Protein AF-A0A2A6LM99-F1 (afdb_monomer_lite)

Secondary structure (DSSP, 8-state):
-----------------------EEEEEEEEEEETTEEEEEEEEEEEEEEEE-TT--GGG---TT--EEEEEEESSSSGGGB-SEEEEEEEEE-TTSTT-BS--------

Radius of gyration: 23.97 Å; chains: 1; bounding box: 41×66×82 Å

Foldseek 3Di:
DDDDDDDDDDDDDPPDDDPPCFDFDDKDFDWDADPVGIFGFKIKTFTPDKDQFPPDDLVVDDDPQWRFPDKAAAQDRDPVRGDRIHRIIITGTDCPRPRGHPDDPPPPDD

pLDDT: mean 83.56, std 18.93, range [42.84, 98.25]

Structure (mmCIF, N/CA/C/O backbone):
data_AF-A0A2A6LM99-F1
#
_entry.id   AF-A0A2A6LM99-F1
#
loop_
_atom_site.group_PDB
_atom_site.id
_atom_site.type_symbol
_atom_site.label_atom_id
_atom_site.label_alt_id
_atom_site.label_comp_id
_atom_site.label_asym_id
_atom_site.label_entity_id
_atom_site.label_seq_id
_atom_site.pdbx_PDB_ins_code
_atom_site.Cartn_x
_atom_site.Cartn_y
_atom_site.Cartn_z
_atom_site.occupancy
_atom_site.B_iso_or_equiv
_atom_site.auth_seq_id
_atom_site.auth_comp_id
_atom_site.auth_asym_id
_atom_site.auth_atom_id
_atom_site.pdbx_PDB_model_num
ATOM 1 N N . MET A 1 1 ? 26.139 -56.054 -47.241 1.00 42.84 1 MET A N 1
ATOM 2 C CA . MET A 1 1 ? 26.226 -54.618 -46.899 1.00 42.84 1 MET A CA 1
ATOM 3 C C . MET A 1 1 ? 24.858 -54.184 -46.404 1.00 42.84 1 MET A C 1
ATOM 5 O O . MET A 1 1 ? 23.923 -54.223 -47.188 1.00 42.84 1 MET A O 1
ATOM 9 N N . ALA A 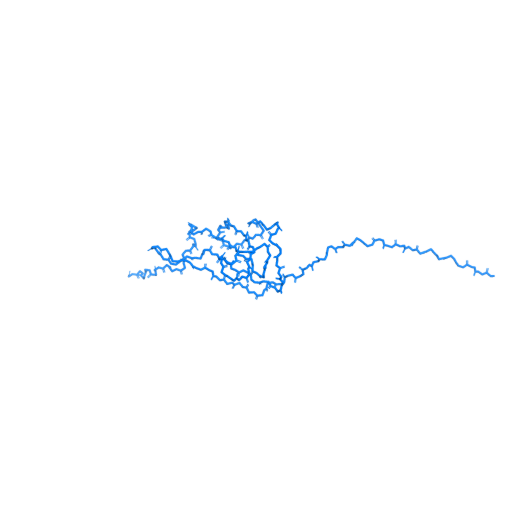1 2 ? 24.717 -53.888 -45.113 1.00 43.88 2 ALA A N 1
ATOM 10 C CA . ALA A 1 2 ? 23.473 -53.383 -44.531 1.00 43.88 2 ALA A CA 1
ATOM 11 C C . ALA A 1 2 ? 23.633 -51.873 -44.315 1.00 43.88 2 ALA A C 1
ATOM 13 O O 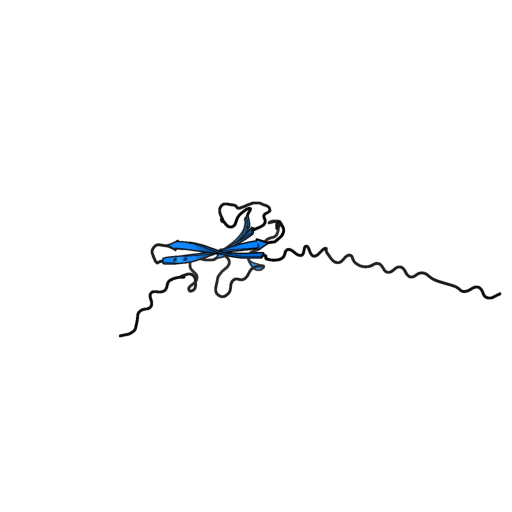. ALA A 1 2 ? 24.538 -51.460 -43.595 1.00 43.88 2 ALA A O 1
ATOM 14 N N . ALA A 1 3 ? 22.808 -51.060 -44.975 1.00 49.59 3 ALA A N 1
ATOM 15 C CA . ALA A 1 3 ? 22.759 -49.615 -44.774 1.00 49.59 3 ALA A CA 1
ATOM 16 C C . ALA A 1 3 ? 21.521 -49.297 -43.924 1.00 49.59 3 ALA A C 1
ATOM 18 O O . ALA A 1 3 ? 20.395 -49.557 -44.344 1.00 49.59 3 ALA A O 1
ATOM 19 N N . GLY A 1 4 ? 21.746 -48.822 -42.698 1.00 44.56 4 GLY A N 1
ATOM 20 C CA . GLY A 1 4 ? 20.695 -48.449 -41.755 1.00 44.56 4 GLY A CA 1
ATOM 21 C C . GLY A 1 4 ? 20.126 -47.066 -42.064 1.00 44.56 4 GLY A C 1
ATOM 22 O O . GLY A 1 4 ? 20.873 -46.124 -42.322 1.00 44.56 4 GLY A O 1
ATOM 23 N N . ALA A 1 5 ? 18.801 -46.957 -42.029 1.00 53.38 5 ALA A N 1
ATOM 24 C CA . ALA A 1 5 ? 18.069 -45.700 -42.081 1.00 53.38 5 ALA A CA 1
ATOM 25 C C . ALA A 1 5 ? 18.043 -45.046 -40.689 1.00 53.38 5 ALA A C 1
ATOM 27 O O . ALA A 1 5 ? 17.761 -45.718 -39.698 1.00 53.38 5 ALA A O 1
ATOM 28 N N . GLY A 1 6 ? 18.294 -43.739 -40.616 1.00 44.75 6 GLY A N 1
ATOM 29 C CA . GLY A 1 6 ? 18.094 -42.938 -39.410 1.00 44.75 6 GLY A CA 1
ATOM 30 C C . GLY A 1 6 ? 17.331 -41.668 -39.764 1.00 44.75 6 GLY A C 1
ATOM 31 O O . GLY A 1 6 ? 17.883 -40.786 -40.413 1.00 44.75 6 GLY A O 1
ATOM 32 N N . ALA A 1 7 ? 16.057 -41.591 -39.379 1.00 54.88 7 ALA A N 1
ATOM 33 C CA . ALA A 1 7 ? 15.265 -40.371 -39.482 1.00 54.88 7 ALA A CA 1
ATOM 34 C C . ALA A 1 7 ? 15.448 -39.551 -38.196 1.00 54.88 7 ALA A C 1
ATOM 36 O O . ALA A 1 7 ? 15.252 -40.069 -37.097 1.00 54.88 7 ALA A O 1
ATOM 37 N N . LEU A 1 8 ? 15.842 -38.285 -38.337 1.00 46.38 8 LEU A N 1
ATOM 38 C CA . LEU A 1 8 ? 15.928 -37.329 -37.234 1.00 46.38 8 LEU A CA 1
ATOM 39 C C . LEU A 1 8 ? 14.539 -36.718 -37.011 1.00 46.38 8 LEU A C 1
ATOM 41 O O . LEU A 1 8 ? 13.964 -36.150 -37.936 1.00 46.38 8 LEU A O 1
ATOM 45 N N . VAL A 1 9 ? 14.003 -36.837 -35.796 1.00 49.25 9 VAL A N 1
ATOM 46 C CA . VAL A 1 9 ? 12.768 -36.156 -35.383 1.00 49.25 9 VAL A CA 1
ATOM 47 C C . VAL A 1 9 ? 13.162 -34.848 -34.703 1.00 49.25 9 VAL A C 1
ATOM 49 O O . VAL A 1 9 ? 13.817 -34.864 -33.662 1.00 49.25 9 VAL A O 1
ATOM 52 N N . SER A 1 10 ? 12.781 -33.719 -35.293 1.00 52.56 10 SER A N 1
ATOM 53 C CA . SER A 1 10 ? 12.852 -32.404 -34.659 1.00 52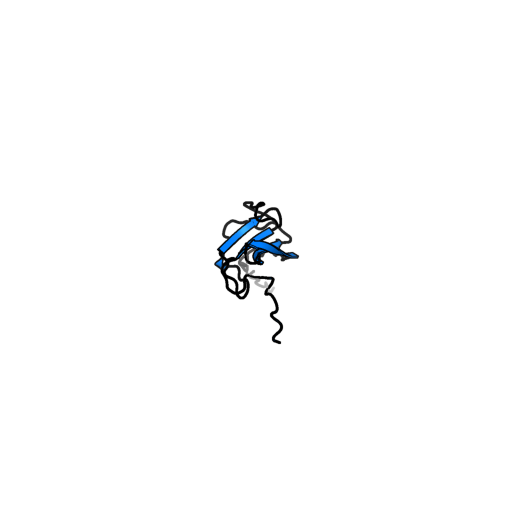.56 10 SER A CA 1
ATOM 54 C C . SER A 1 10 ? 11.635 -32.218 -33.755 1.00 52.56 10 SER A C 1
ATOM 56 O O . SER A 1 10 ? 10.499 -32.301 -34.219 1.00 52.56 10 SER A O 1
ATOM 58 N N . VAL A 1 11 ? 11.869 -31.993 -32.465 1.00 53.12 11 VAL A N 1
ATOM 59 C CA . VAL A 1 11 ? 10.833 -31.576 -31.516 1.00 53.12 11 VAL A CA 1
ATOM 60 C C . VAL A 1 11 ? 10.844 -30.053 -31.422 1.00 53.12 11 VAL A C 1
ATOM 62 O O . VAL A 1 11 ? 11.797 -29.466 -30.916 1.00 53.12 11 VAL A O 1
ATOM 65 N N . ASP A 1 12 ? 9.790 -29.414 -31.923 1.00 53.44 12 ASP A N 1
ATOM 66 C CA . ASP A 1 12 ? 9.505 -28.008 -31.647 1.00 53.44 12 ASP A CA 1
ATOM 67 C C . ASP A 1 12 ? 9.062 -27.888 -30.185 1.00 53.44 12 ASP A C 1
ATOM 69 O O . ASP A 1 12 ? 7.956 -28.282 -29.810 1.00 53.44 12 ASP A O 1
ATOM 73 N N . VAL A 1 13 ? 9.960 -27.399 -29.329 1.00 58.91 13 VAL A N 1
ATOM 74 C CA . VAL A 1 13 ? 9.645 -27.111 -27.928 1.00 58.91 13 VAL A CA 1
ATOM 75 C C . VAL A 1 13 ? 8.925 -25.761 -27.892 1.00 58.91 13 VAL A C 1
ATOM 77 O O . VAL A 1 13 ? 9.508 -24.773 -28.345 1.00 58.91 13 VAL A O 1
ATOM 80 N N . PRO A 1 14 ? 7.686 -25.659 -27.377 1.00 52.19 14 PRO A N 1
ATOM 81 C CA . PRO A 1 14 ? 7.095 -24.355 -27.136 1.00 52.19 14 PRO A CA 1
ATOM 82 C C . PRO A 1 14 ? 7.967 -23.640 -26.102 1.00 52.19 14 PRO A C 1
ATOM 84 O O . PRO A 1 14 ? 8.259 -24.189 -25.038 1.00 52.19 14 PRO A O 1
ATOM 87 N N . ALA A 1 15 ? 8.425 -22.435 -26.439 1.00 60.22 15 ALA A N 1
ATOM 88 C CA . ALA A 1 15 ? 9.110 -21.554 -25.508 1.00 60.22 15 ALA A CA 1
ATOM 89 C C . ALA A 1 15 ? 8.115 -21.179 -24.405 1.00 60.22 15 ALA A C 1
ATOM 91 O O . ALA A 1 15 ? 7.304 -20.267 -24.561 1.00 60.22 15 ALA A O 1
ATOM 92 N N . PHE A 1 16 ? 8.120 -21.943 -23.316 1.00 50.78 16 PHE A N 1
ATOM 93 C CA . PHE A 1 16 ? 7.453 -21.537 -22.094 1.00 50.78 16 PHE A CA 1
ATOM 94 C C . PHE A 1 16 ? 8.077 -20.215 -21.660 1.00 50.78 16 PHE A C 1
ATOM 96 O O . PHE A 1 16 ? 9.301 -20.067 -21.665 1.00 50.78 16 PHE A O 1
ATOM 103 N N . ALA A 1 17 ? 7.197 -19.252 -21.398 1.00 52.00 17 ALA A N 1
ATOM 104 C CA . ALA A 1 17 ? 7.517 -17.909 -20.964 1.00 52.00 17 ALA A CA 1
ATOM 105 C C . ALA A 1 17 ? 8.663 -17.921 -19.950 1.00 52.00 17 ALA A C 1
ATOM 107 O O . ALA A 1 17 ? 8.689 -18.745 -19.037 1.00 52.00 17 ALA A O 1
ATOM 108 N N . GLN A 1 18 ? 9.606 -17.004 -20.138 1.00 44.09 18 GLN A N 1
ATOM 109 C CA . GLN A 1 18 ? 10.601 -16.671 -19.138 1.00 44.09 18 GLN A CA 1
ATOM 110 C C . GLN A 1 18 ? 9.831 -16.245 -17.883 1.00 44.09 18 GLN A C 1
ATOM 112 O O . GLN A 1 18 ? 9.272 -15.153 -17.840 1.00 44.09 18 GLN A O 1
ATOM 117 N N . GLU A 1 19 ? 9.708 -17.143 -16.906 1.00 46.53 19 GLU A N 1
ATOM 118 C CA . GLU A 1 19 ? 9.313 -16.757 -15.560 1.00 46.53 19 GLU A CA 1
ATOM 119 C C . GLU A 1 19 ? 10.458 -15.888 -15.045 1.00 46.53 19 GLU A C 1
ATOM 121 O O . GLU A 1 19 ? 11.479 -16.397 -14.579 1.00 46.53 19 GLU A O 1
ATOM 126 N N . ASP A 1 20 ? 10.333 -14.570 -15.206 1.00 51.66 20 ASP A N 1
ATOM 127 C CA . ASP A 1 20 ? 11.097 -13.635 -14.397 1.00 51.66 20 ASP A CA 1
ATOM 128 C C . ASP A 1 20 ? 10.711 -13.948 -12.955 1.00 51.66 20 ASP A C 1
ATOM 130 O O . ASP A 1 20 ? 9.616 -13.638 -12.484 1.00 51.66 20 ASP A O 1
ATOM 134 N N . THR A 1 21 ? 11.578 -14.699 -12.281 1.00 51.22 21 THR A N 1
ATOM 135 C CA . THR A 1 21 ? 11.392 -15.087 -10.893 1.00 51.22 21 THR A CA 1
ATOM 136 C C . THR A 1 21 ? 11.651 -13.858 -10.029 1.00 51.22 21 THR A C 1
ATOM 138 O O . THR A 1 21 ? 12.695 -13.750 -9.385 1.00 51.22 21 THR A O 1
ATOM 141 N N . GLU A 1 22 ? 10.733 -12.896 -10.064 1.00 63.19 22 GLU A N 1
ATOM 142 C CA . GLU A 1 22 ? 10.730 -11.773 -9.143 1.00 63.19 22 GLU A CA 1
ATOM 143 C C . GLU A 1 22 ? 10.335 -12.314 -7.769 1.00 63.19 22 GLU A C 1
ATOM 145 O O . GLU A 1 22 ? 9.162 -12.543 -7.459 1.00 63.19 22 GLU A O 1
ATOM 150 N N . HIS A 1 23 ? 11.332 -12.582 -6.931 1.00 85.31 23 HIS A N 1
ATOM 151 C CA . HIS A 1 23 ? 11.087 -13.082 -5.590 1.00 85.31 23 HIS A CA 1
ATOM 152 C C . HIS A 1 23 ? 10.803 -11.913 -4.656 1.00 85.31 23 HIS A C 1
ATOM 154 O O . HIS A 1 23 ? 11.590 -10.968 -4.535 1.00 85.31 23 HIS A O 1
ATOM 160 N N . VAL A 1 24 ? 9.711 -12.031 -3.903 1.00 91.19 24 VAL A N 1
ATOM 161 C CA . VAL A 1 24 ? 9.410 -11.111 -2.807 1.00 91.19 24 VAL A CA 1
ATOM 162 C C . VAL A 1 24 ? 10.532 -11.182 -1.768 1.00 91.19 24 VAL A C 1
ATOM 164 O O . VAL A 1 24 ? 10.809 -12.237 -1.195 1.00 91.19 24 VAL A O 1
ATOM 167 N N . LYS A 1 25 ? 11.172 -10.043 -1.500 1.00 95.56 25 LYS A N 1
ATOM 168 C CA . LYS A 1 25 ? 12.207 -9.888 -0.470 1.00 95.56 25 LYS A CA 1
ATOM 169 C C . LYS A 1 25 ? 11.617 -9.498 0.877 1.00 95.56 25 LYS A C 1
ATOM 171 O O . LYS A 1 25 ? 12.053 -10.003 1.911 1.00 95.56 25 LYS A O 1
ATOM 176 N N . ARG A 1 26 ? 10.664 -8.563 0.884 1.00 95.00 26 ARG A N 1
ATOM 177 C CA . ARG A 1 26 ? 10.130 -7.966 2.113 1.00 95.00 26 ARG A CA 1
ATOM 178 C C . ARG A 1 26 ? 8.737 -7.395 1.887 1.00 95.00 26 ARG A C 1
ATOM 180 O O . ARG A 1 26 ? 8.429 -6.915 0.806 1.00 95.00 26 ARG A O 1
ATOM 1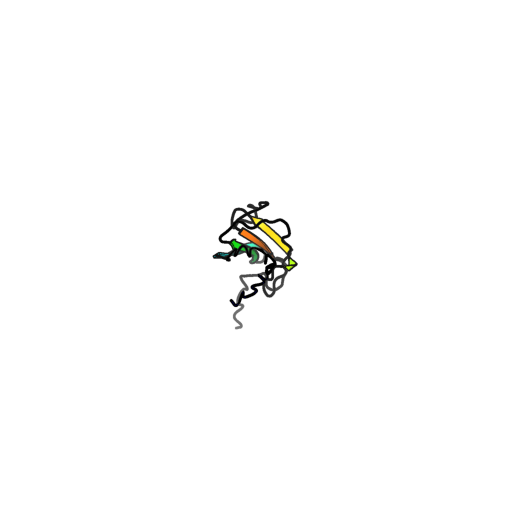87 N N . ALA A 1 27 ? 7.925 -7.379 2.937 1.00 96.31 27 ALA A N 1
ATOM 188 C CA . ALA A 1 27 ? 6.702 -6.590 2.993 1.00 96.31 27 ALA A CA 1
ATOM 189 C C . ALA A 1 27 ? 6.813 -5.563 4.127 1.00 96.31 27 ALA A C 1
ATOM 191 O O . ALA A 1 27 ? 7.215 -5.902 5.243 1.00 96.31 27 ALA A O 1
ATOM 192 N N . THR A 1 28 ? 6.474 -4.309 3.843 1.00 97.56 28 THR A N 1
ATOM 193 C CA . THR A 1 28 ? 6.487 -3.208 4.812 1.00 97.56 28 THR A CA 1
ATOM 194 C C . THR A 1 28 ? 5.080 -2.644 4.954 1.00 97.56 28 THR A C 1
ATOM 196 O O . THR A 1 28 ? 4.467 -2.227 3.975 1.00 97.56 28 THR A O 1
ATOM 199 N N . ALA A 1 29 ? 4.566 -2.639 6.181 1.00 96.88 29 ALA A N 1
ATOM 200 C CA . ALA A 1 29 ? 3.277 -2.042 6.503 1.00 96.88 29 ALA A CA 1
ATOM 201 C C . ALA A 1 29 ? 3.374 -0.511 6.475 1.00 96.88 29 ALA A C 1
ATOM 203 O O . ALA A 1 29 ? 4.231 0.067 7.144 1.00 96.88 29 ALA A O 1
ATOM 204 N N . ILE A 1 30 ? 2.469 0.135 5.741 1.00 96.88 30 ILE A N 1
ATOM 205 C CA . ILE A 1 30 ? 2.332 1.591 5.698 1.00 96.88 30 ILE A CA 1
ATOM 206 C C . ILE A 1 30 ? 1.083 1.962 6.485 1.00 96.88 30 ILE A C 1
ATOM 208 O O . ILE A 1 30 ? -0.029 1.512 6.187 1.00 96.88 30 ILE A O 1
ATOM 212 N N . THR A 1 31 ? 1.282 2.773 7.516 1.00 95.56 31 THR A N 1
ATOM 213 C CA . THR A 1 31 ? 0.228 3.169 8.441 1.00 95.56 31 THR A CA 1
ATOM 214 C C . THR A 1 31 ? -0.019 4.664 8.354 1.00 95.56 31 THR A C 1
ATOM 216 O O . THR A 1 31 ? 0.893 5.454 8.119 1.00 95.56 31 THR A O 1
ATOM 219 N N . GLN A 1 32 ? -1.271 5.056 8.554 1.00 94.88 32 GLN A N 1
ATOM 220 C CA . GLN A 1 32 ? -1.671 6.455 8.612 1.00 94.88 32 GLN A CA 1
ATOM 221 C C . GLN A 1 32 ? -2.513 6.692 9.862 1.00 94.88 32 GLN A C 1
ATOM 223 O O . GLN A 1 32 ? -3.327 5.850 10.248 1.00 94.88 32 GLN A O 1
ATOM 228 N N . VAL A 1 33 ? -2.302 7.840 10.502 1.00 94.31 33 VAL A N 1
ATOM 229 C CA . VAL A 1 33 ? -3.075 8.266 11.669 1.00 94.31 33 VAL A CA 1
ATOM 230 C C . VAL A 1 33 ? -4.290 9.059 11.206 1.00 94.31 33 VAL A C 1
ATOM 232 O O . VAL A 1 33 ? -4.165 10.063 10.508 1.00 94.31 33 VAL A O 1
ATOM 235 N N . PHE A 1 34 ? -5.460 8.598 11.627 1.00 89.88 34 PHE A N 1
ATOM 236 C CA . PHE A 1 34 ? -6.740 9.282 11.508 1.00 89.88 34 PHE A CA 1
ATOM 237 C C . PHE A 1 34 ? -7.166 9.782 12.893 1.00 89.88 34 PHE A C 1
ATOM 239 O O . PHE A 1 34 ? -6.568 9.412 13.906 1.00 89.88 34 PHE A O 1
ATOM 246 N N . GLY A 1 35 ? -8.199 10.627 12.955 1.00 90.06 35 GLY A N 1
ATOM 247 C CA . GLY A 1 35 ? -8.666 11.212 14.220 1.00 90.06 35 GLY A CA 1
ATOM 248 C C . GLY A 1 35 ? -9.076 10.179 15.282 1.00 90.06 35 GLY A C 1
ATOM 249 O O . GLY A 1 35 ? -9.045 10.480 16.470 1.00 90.06 35 GLY A O 1
ATOM 250 N N . ASP A 1 36 ? -9.417 8.960 14.864 1.00 85.50 36 ASP A N 1
ATOM 251 C CA . ASP A 1 36 ? -9.824 7.838 15.711 1.00 85.50 36 ASP A CA 1
ATOM 252 C C . ASP A 1 36 ? -8.730 6.772 15.917 1.00 85.50 36 ASP A C 1
ATOM 254 O O . ASP A 1 36 ? -8.945 5.819 16.667 1.00 85.50 36 ASP A O 1
ATOM 258 N N . GLY A 1 37 ? -7.552 6.924 15.300 1.00 90.12 37 GLY A N 1
ATOM 259 C CA . GLY A 1 37 ? -6.401 6.046 15.525 1.00 90.12 37 GLY A CA 1
ATOM 260 C C . GLY A 1 37 ? -5.561 5.741 14.283 1.00 90.12 37 GLY A C 1
ATOM 261 O O . GLY A 1 37 ? -5.813 6.221 13.179 1.00 90.12 37 GLY A O 1
ATOM 262 N N . ALA A 1 38 ? -4.526 4.919 14.474 1.00 93.94 38 ALA A N 1
ATOM 263 C CA . ALA A 1 38 ? -3.673 4.444 13.387 1.00 93.94 38 ALA A CA 1
ATOM 264 C C . ALA A 1 38 ? -4.349 3.303 12.613 1.00 93.94 38 ALA A C 1
ATOM 266 O O . 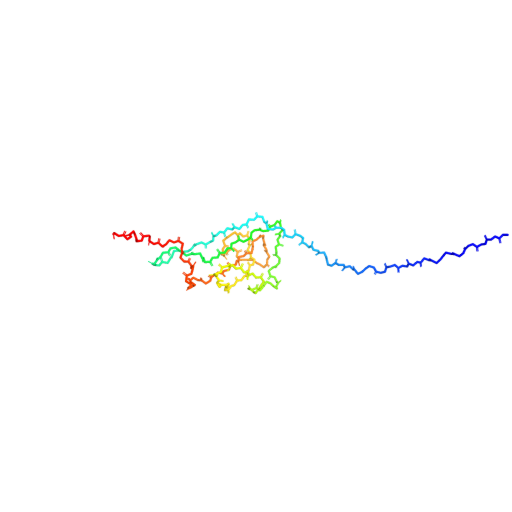ALA A 1 38 ? -4.846 2.345 13.217 1.00 93.94 38 ALA A O 1
ATOM 267 N N . ARG A 1 39 ? -4.318 3.381 11.280 1.00 95.69 39 ARG A N 1
ATOM 268 C CA . ARG A 1 39 ? -4.863 2.368 10.369 1.00 95.69 39 ARG A CA 1
ATOM 269 C C . ARG A 1 39 ? -3.795 1.870 9.393 1.00 95.69 39 ARG A C 1
ATOM 271 O O . ARG A 1 39 ? -2.913 2.636 9.009 1.00 95.69 39 ARG A O 1
ATOM 278 N N . LEU A 1 40 ? -3.888 0.607 8.974 1.00 96.75 40 LEU A N 1
ATOM 279 C CA . LEU A 1 40 ? -3.086 0.057 7.873 1.00 96.75 40 LEU A CA 1
ATOM 280 C C . LEU A 1 40 ? -3.711 0.466 6.532 1.00 96.75 40 LEU A C 1
ATOM 282 O O . LEU A 1 40 ? -4.783 -0.034 6.173 1.00 96.75 40 LEU A O 1
ATOM 286 N N . THR A 1 41 ? -3.038 1.353 5.801 1.00 97.50 41 THR A N 1
ATOM 287 C CA . THR A 1 41 ? -3.552 1.961 4.560 1.00 97.50 41 THR A CA 1
ATOM 288 C C . THR A 1 41 ? -2.830 1.492 3.307 1.00 97.50 41 THR A C 1
ATOM 290 O O . THR A 1 41 ? -3.382 1.614 2.217 1.00 97.50 41 THR A O 1
ATOM 293 N N . ALA A 1 42 ? -1.635 0.915 3.430 1.00 98.12 42 ALA A N 1
ATOM 294 C CA . ALA A 1 42 ? -0.978 0.238 2.321 1.00 98.12 42 ALA A CA 1
ATOM 295 C C . ALA A 1 42 ? 0.039 -0.805 2.802 1.00 98.12 42 ALA A C 1
ATOM 297 O O . ALA A 1 42 ? 0.441 -0.834 3.969 1.00 98.12 42 ALA A O 1
ATOM 298 N N . VAL A 1 43 ? 0.472 -1.658 1.880 1.00 98.00 43 VAL A N 1
ATOM 299 C CA . VAL A 1 43 ? 1.622 -2.551 2.044 1.00 98.00 43 VAL A CA 1
ATOM 300 C C . VAL A 1 43 ? 2.573 -2.307 0.879 1.00 98.00 43 VAL A C 1
ATOM 302 O O . VAL A 1 43 ? 2.157 -2.377 -0.274 1.00 98.00 43 VAL A O 1
ATOM 305 N N . ALA A 1 44 ? 3.841 -2.034 1.175 1.00 98.19 44 ALA A N 1
ATOM 306 C CA . ALA A 1 44 ? 4.905 -2.019 0.179 1.00 98.19 44 ALA A CA 1
ATOM 307 C C . ALA A 1 44 ? 5.551 -3.403 0.113 1.00 98.19 44 ALA A C 1
ATOM 309 O O . ALA A 1 44 ? 6.158 -3.849 1.091 1.00 98.19 44 ALA A O 1
ATOM 310 N N . VAL A 1 45 ? 5.422 -4.076 -1.024 1.00 97.62 45 VAL A N 1
ATOM 311 C CA . VAL A 1 45 ? 6.068 -5.361 -1.307 1.00 97.62 45 VAL A CA 1
ATOM 312 C C . VAL A 1 45 ? 7.334 -5.083 -2.107 1.00 97.62 45 VAL A C 1
ATOM 314 O O . VAL A 1 45 ? 7.258 -4.551 -3.208 1.00 97.62 45 VAL A O 1
ATOM 317 N N . GLU A 1 46 ? 8.496 -5.393 -1.541 1.00 97.12 46 GLU A N 1
ATOM 318 C CA . GLU A 1 46 ? 9.791 -5.261 -2.207 1.00 97.12 46 GLU A CA 1
ATOM 319 C C . GLU A 1 46 ? 10.132 -6.554 -2.949 1.00 97.12 46 GLU A C 1
ATOM 321 O O . GLU A 1 46 ? 10.117 -7.634 -2.351 1.00 97.12 46 GLU A O 1
ATOM 326 N N . TYR A 1 47 ? 10.504 -6.422 -4.217 1.00 95.69 47 TYR A N 1
ATOM 327 C CA . TYR A 1 47 ? 10.978 -7.492 -5.085 1.00 95.69 47 TYR A CA 1
ATOM 328 C C . TYR A 1 47 ? 12.496 -7.403 -5.284 1.00 95.69 47 TYR A C 1
ATOM 330 O O . TYR A 1 47 ? 13.157 -6.392 -4.998 1.00 95.69 47 TYR A O 1
ATOM 338 N N . ASP A 1 48 ? 13.089 -8.505 -5.722 1.00 94.94 48 ASP A N 1
ATOM 339 C CA . ASP A 1 48 ? 14.517 -8.575 -6.014 1.00 94.94 48 ASP A CA 1
ATOM 340 C C . ASP A 1 48 ? 14.906 -7.954 -7.358 1.00 94.94 48 ASP A C 1
ATOM 342 O O . ASP A 1 48 ? 16.045 -7.502 -7.491 1.00 94.94 48 ASP A O 1
ATOM 346 N N . ALA A 1 49 ? 13.950 -7.823 -8.276 1.00 93.00 49 ALA A N 1
ATOM 347 C CA . ALA A 1 49 ? 14.046 -7.052 -9.508 1.00 93.00 49 ALA A CA 1
ATOM 348 C C . ALA A 1 49 ? 13.022 -5.900 -9.541 1.00 93.00 49 ALA A C 1
ATOM 350 O O . ALA A 1 49 ? 12.260 -5.688 -8.594 1.00 93.00 49 ALA A O 1
ATOM 351 N N . ALA A 1 50 ? 13.112 -5.065 -10.578 1.00 94.12 50 ALA A N 1
ATOM 352 C CA . ALA A 1 50 ? 12.161 -3.987 -10.796 1.00 94.12 50 ALA A CA 1
ATOM 353 C C . ALA A 1 50 ? 10.945 -4.529 -11.547 1.00 94.12 50 ALA A C 1
ATOM 355 O O . ALA A 1 50 ? 11.087 -5.008 -12.668 1.00 94.12 50 ALA A O 1
ATOM 356 N N . VAL A 1 51 ? 9.775 -4.346 -10.945 1.00 93.69 51 VAL A N 1
ATOM 357 C CA . VAL A 1 51 ? 8.492 -4.725 -11.526 1.00 93.69 51 VAL A CA 1
ATOM 358 C C . VAL A 1 51 ? 8.078 -3.641 -12.517 1.00 93.69 51 VAL A C 1
ATOM 360 O O . VAL A 1 51 ? 8.188 -2.449 -12.207 1.00 93.69 51 VAL A O 1
ATOM 363 N N . ASP A 1 52 ? 7.591 -4.038 -13.690 1.00 94.12 52 ASP A N 1
ATOM 364 C CA . ASP A 1 52 ? 6.898 -3.143 -14.619 1.00 94.12 52 ASP A CA 1
ATOM 365 C C . ASP A 1 52 ? 5.460 -2.919 -14.124 1.00 94.12 52 ASP A C 1
ATOM 367 O O . ASP A 1 52 ? 4.712 -3.864 -13.868 1.00 94.12 52 ASP A O 1
ATOM 371 N N . GLY A 1 53 ? 5.068 -1.659 -13.944 1.00 92.12 53 GLY A N 1
ATOM 372 C CA . GLY A 1 53 ? 3.734 -1.292 -13.483 1.00 92.12 53 GLY A CA 1
ATOM 373 C C . GLY A 1 53 ? 2.648 -1.487 -14.540 1.00 92.12 53 GLY A C 1
ATOM 374 O O . GLY A 1 53 ? 1.456 -1.463 -14.207 1.00 92.12 53 GLY A O 1
ATOM 375 N N . THR A 1 54 ? 3.023 -1.672 -15.809 1.00 91.44 54 THR A N 1
ATOM 376 C CA . THR A 1 54 ? 2.071 -1.908 -16.893 1.00 91.44 54 THR A CA 1
ATOM 377 C C . THR A 1 54 ? 1.348 -3.241 -16.682 1.00 91.44 54 THR A C 1
ATOM 379 O O . THR A 1 54 ? 1.935 -4.312 -16.599 1.00 91.44 54 THR A O 1
ATOM 382 N N . GLY A 1 55 ? 0.021 -3.176 -16.555 1.00 85.38 55 GLY A N 1
ATOM 383 C CA . GLY A 1 55 ? -0.818 -4.360 -16.354 1.00 85.38 55 GLY A CA 1
ATOM 384 C C . GLY A 1 55 ? -1.031 -4.783 -14.898 1.00 85.38 55 GLY A C 1
ATOM 385 O O . GLY A 1 55 ? -1.759 -5.750 -14.668 1.00 85.38 55 GLY A O 1
ATOM 386 N N . LEU A 1 56 ? -0.492 -4.056 -13.910 1.00 92.19 56 LEU A N 1
ATOM 387 C CA . LEU A 1 56 ? -0.867 -4.286 -12.514 1.00 92.19 56 LEU A CA 1
ATOM 388 C C . LEU A 1 56 ? -2.354 -3.986 -12.300 1.00 92.19 56 LEU A C 1
ATOM 390 O O . LEU A 1 56 ? -2.850 -2.910 -12.636 1.00 92.19 56 LEU A O 1
ATOM 394 N N . SER A 1 57 ? -3.052 -4.946 -11.695 1.00 92.81 57 SER A N 1
ATOM 395 C CA . SER A 1 57 ? -4.459 -4.819 -11.323 1.00 92.81 57 SER A CA 1
ATOM 396 C C . SER A 1 57 ? -4.635 -5.058 -9.821 1.00 92.81 57 SER A C 1
ATOM 398 O O . SER A 1 57 ? -3.993 -5.950 -9.267 1.00 92.81 57 SER A O 1
ATOM 400 N N . PRO A 1 58 ? -5.538 -4.329 -9.142 1.00 92.62 58 PRO A N 1
ATOM 401 C CA . PRO A 1 58 ? -5.957 -4.649 -7.779 1.00 92.62 58 PRO A CA 1
ATOM 402 C C . PRO A 1 58 ? -6.378 -6.109 -7.581 1.00 92.62 58 PRO A C 1
ATOM 404 O O . PRO A 1 58 ? -6.134 -6.668 -6.515 1.00 92.62 58 PRO A O 1
ATOM 407 N N . ASP A 1 59 ? -6.954 -6.739 -8.607 1.00 92.88 59 ASP A N 1
ATOM 408 C CA . ASP A 1 59 ? -7.505 -8.096 -8.521 1.00 92.88 59 ASP A CA 1
ATOM 409 C C . ASP A 1 59 ? -6.432 -9.190 -8.401 1.00 92.88 59 ASP A C 1
ATOM 411 O O . ASP A 1 59 ? -6.729 -10.303 -7.964 1.00 92.88 59 ASP A O 1
ATOM 415 N N . THR A 1 60 ? -5.177 -8.894 -8.762 1.00 90.94 60 THR A N 1
ATOM 416 C CA . THR A 1 60 ? -4.057 -9.842 -8.628 1.00 90.94 60 THR A CA 1
ATOM 417 C C . THR A 1 60 ? -3.461 -9.848 -7.222 1.00 90.94 60 THR A C 1
ATOM 419 O O . THR A 1 60 ? -2.594 -10.668 -6.924 1.00 90.94 60 THR A O 1
ATOM 422 N N . PHE A 1 61 ? -3.923 -8.956 -6.339 1.00 94.69 61 PHE A N 1
ATOM 423 C CA . PHE A 1 61 ? -3.445 -8.836 -4.969 1.00 94.69 61 PHE A CA 1
ATOM 424 C C . PHE A 1 61 ? -4.576 -9.072 -3.974 1.00 94.69 61 PHE A C 1
ATOM 426 O O . PHE A 1 61 ? -5.709 -8.626 -4.137 1.00 94.69 61 PHE A O 1
ATOM 433 N N . ARG A 1 62 ? -4.251 -9.760 -2.880 1.00 95.38 62 ARG A N 1
ATOM 434 C CA . ARG A 1 62 ? -5.179 -9.995 -1.777 1.00 95.38 62 ARG A CA 1
ATOM 435 C C . ARG A 1 62 ? -4.474 -9.752 -0.458 1.00 95.38 62 ARG A C 1
ATOM 437 O O . ARG A 1 62 ? -3.440 -10.351 -0.182 1.00 95.38 62 ARG A O 1
ATOM 444 N N . VAL A 1 63 ? -5.091 -8.935 0.387 1.00 95.69 63 VAL A N 1
ATOM 445 C CA . VAL A 1 63 ? -4.727 -8.823 1.800 1.00 95.69 63 VAL A CA 1
ATOM 446 C C . VAL A 1 63 ? -5.926 -9.290 2.617 1.00 95.69 63 VAL A C 1
ATOM 448 O O . VAL A 1 63 ? -7.046 -8.819 2.429 1.00 95.69 63 VAL A O 1
ATOM 451 N N . GLU A 1 64 ? -5.722 -10.286 3.475 1.00 93.94 64 GLU A N 1
ATOM 452 C CA . GLU A 1 64 ? -6.823 -10.972 4.149 1.00 93.94 64 GLU A CA 1
ATOM 453 C C . GLU A 1 64 ? -7.661 -10.019 5.014 1.00 93.94 64 GLU A C 1
ATOM 455 O O . GLU A 1 64 ? -7.146 -9.309 5.877 1.00 93.94 64 GLU A O 1
ATOM 460 N N . GLY A 1 65 ? -8.981 -10.014 4.798 1.00 93.06 65 GLY A N 1
ATOM 461 C CA . GLY A 1 65 ? -9.902 -9.157 5.548 1.00 93.06 65 GLY A CA 1
ATOM 462 C C . GLY A 1 65 ? -9.735 -7.661 5.264 1.00 93.06 65 GLY A C 1
ATOM 463 O O . GLY A 1 65 ? -10.186 -6.847 6.074 1.00 93.06 65 GLY A O 1
ATOM 464 N N . ARG A 1 66 ? -9.075 -7.311 4.154 1.00 97.56 66 ARG A N 1
ATOM 465 C CA . ARG A 1 66 ? -8.890 -5.945 3.665 1.00 97.56 66 ARG A CA 1
ATOM 466 C C . ARG A 1 66 ? -9.410 -5.826 2.229 1.00 97.56 66 ARG A C 1
ATOM 468 O O . ARG A 1 66 ? -9.342 -6.783 1.458 1.00 97.56 66 ARG A O 1
ATOM 475 N N . THR A 1 67 ? -9.865 -4.637 1.870 1.00 97.81 67 THR A N 1
ATOM 476 C CA . THR A 1 67 ? -10.268 -4.250 0.519 1.00 97.81 67 THR A CA 1
ATOM 477 C C . THR A 1 67 ? -9.094 -3.554 -0.159 1.00 97.81 67 THR A C 1
ATOM 479 O O . THR A 1 67 ? -8.654 -2.502 0.306 1.00 97.81 67 THR A O 1
ATOM 482 N N . VAL A 1 68 ? -8.581 -4.128 -1.249 1.00 98.00 68 VAL A N 1
ATOM 483 C CA . VAL A 1 68 ? -7.547 -3.491 -2.078 1.00 98.00 68 VAL A CA 1
ATOM 484 C C . VAL A 1 68 ? -8.203 -2.412 -2.937 1.00 98.00 68 VAL A C 1
ATOM 486 O O . VAL A 1 68 ? -9.182 -2.677 -3.628 1.00 98.00 68 VAL A O 1
ATOM 489 N N . THR A 1 69 ? -7.683 -1.188 -2.880 1.00 97.38 69 THR A N 1
ATOM 490 C CA . THR A 1 69 ? -8.220 -0.023 -3.610 1.00 97.38 69 THR A CA 1
ATOM 491 C C . THR A 1 69 ? -7.344 0.407 -4.781 1.00 97.38 69 THR A C 1
ATOM 493 O O . THR A 1 69 ? -7.764 1.218 -5.602 1.00 97.38 69 THR A O 1
ATOM 496 N N . GLY A 1 70 ? -6.126 -0.121 -4.865 1.00 97.00 70 GLY A N 1
ATOM 497 C CA . GLY A 1 70 ? -5.151 0.278 -5.863 1.00 97.00 70 GLY A CA 1
ATOM 498 C C . GLY A 1 70 ? -3.852 -0.495 -5.716 1.00 97.00 70 GLY A C 1
ATOM 499 O O . GLY A 1 70 ? -3.504 -0.970 -4.635 1.00 97.00 70 GLY A O 1
ATOM 500 N N . VAL A 1 71 ? -3.143 -0.621 -6.831 1.00 97.69 71 VAL A N 1
ATOM 501 C CA . VAL A 1 71 ? -1.827 -1.249 -6.902 1.00 97.69 71 VAL A CA 1
ATOM 502 C C . VAL A 1 71 ? -0.986 -0.466 -7.897 1.00 97.69 71 VAL A C 1
ATOM 504 O O . VAL A 1 71 ? -1.488 -0.077 -8.949 1.00 97.69 71 VAL A O 1
ATOM 507 N N . PHE A 1 72 ? 0.266 -0.183 -7.550 1.00 97.38 72 PHE A N 1
ATOM 508 C CA . PHE A 1 72 ? 1.194 0.512 -8.438 1.00 97.38 72 PHE A CA 1
ATOM 509 C C . PHE A 1 72 ? 2.646 0.274 -8.033 1.00 97.38 72 PHE A C 1
ATOM 511 O O . PHE A 1 72 ? 2.939 -0.019 -6.876 1.00 97.38 72 PHE A O 1
ATOM 518 N N . THR A 1 73 ? 3.561 0.457 -8.974 1.00 97.75 73 THR A N 1
ATOM 519 C CA . THR A 1 73 ? 5.007 0.391 -8.751 1.00 97.75 73 THR A CA 1
ATOM 520 C C . THR A 1 73 ? 5.569 1.677 -8.155 1.00 97.75 73 THR A C 1
ATOM 522 O O . THR A 1 73 ? 5.066 2.779 -8.380 1.00 97.75 73 THR A O 1
ATOM 525 N N . SER A 1 74 ? 6.639 1.544 -7.381 1.00 97.81 74 SER A N 1
ATOM 526 C CA . SER A 1 74 ? 7.332 2.641 -6.715 1.00 97.81 74 SER A CA 1
ATOM 527 C C . SER A 1 74 ? 8.835 2.376 -6.653 1.00 97.81 74 SER A C 1
ATOM 529 O O . SER A 1 74 ? 9.292 1.232 -6.552 1.00 97.81 74 SER A O 1
ATOM 531 N N . ALA A 1 75 ? 9.620 3.451 -6.686 1.00 96.69 75 ALA A N 1
ATOM 532 C CA . ALA A 1 75 ? 11.066 3.393 -6.488 1.00 96.69 75 ALA A CA 1
ATOM 533 C C . ALA A 1 75 ? 11.455 3.156 -5.014 1.00 96.69 75 ALA A C 1
ATOM 535 O O . ALA A 1 75 ? 12.596 2.794 -4.726 1.00 96.69 75 ALA A O 1
ATOM 536 N N . SER A 1 76 ? 10.524 3.356 -4.076 1.00 96.62 76 SER A N 1
ATOM 537 C CA . SER A 1 76 ? 10.739 3.190 -2.636 1.00 96.62 76 SER A CA 1
ATOM 538 C C . SER A 1 76 ? 9.500 2.620 -1.934 1.00 96.62 76 SER A C 1
ATOM 540 O O . SER A 1 76 ? 8.426 2.501 -2.518 1.00 96.62 76 SER A O 1
ATOM 542 N N . ALA A 1 77 ? 9.625 2.297 -0.645 1.00 96.25 77 ALA A N 1
ATOM 543 C CA . ALA A 1 77 ? 8.484 1.877 0.171 1.00 96.25 77 ALA A CA 1
ATOM 544 C C . ALA A 1 77 ? 7.481 3.013 0.473 1.00 96.25 77 ALA A C 1
ATOM 546 O O . ALA A 1 77 ? 6.446 2.755 1.082 1.00 96.25 77 ALA A O 1
ATOM 547 N N . ASP A 1 78 ? 7.776 4.258 0.085 1.00 95.38 78 ASP A N 1
ATOM 548 C CA . ASP A 1 78 ? 6.865 5.394 0.227 1.00 95.38 78 ASP A CA 1
ATOM 549 C C . ASP A 1 78 ? 5.874 5.424 -0.957 1.00 95.38 78 ASP A C 1
ATOM 551 O O . ASP A 1 78 ? 6.317 5.446 -2.110 1.00 95.38 78 ASP A O 1
ATOM 555 N N . PRO A 1 79 ? 4.546 5.463 -0.722 1.00 93.50 79 PRO A N 1
ATOM 556 C CA . PRO A 1 79 ? 3.545 5.665 -1.772 1.00 93.50 79 PRO A CA 1
ATOM 557 C C . PRO A 1 79 ? 3.780 6.891 -2.664 1.00 93.50 79 PRO A C 1
ATOM 559 O O . PRO A 1 79 ? 3.373 6.879 -3.826 1.00 93.50 79 PRO A O 1
ATOM 562 N N . ALA A 1 80 ? 4.427 7.942 -2.149 1.00 95.38 80 ALA A N 1
ATOM 563 C CA . ALA A 1 80 ? 4.784 9.128 -2.924 1.00 95.38 80 ALA A CA 1
ATOM 564 C C . ALA A 1 80 ? 5.875 8.851 -3.976 1.00 95.38 80 ALA A C 1
ATOM 566 O O . ALA A 1 80 ? 6.027 9.627 -4.917 1.00 95.38 80 ALA A O 1
ATOM 567 N N . GLY A 1 81 ? 6.605 7.737 -3.856 1.00 94.50 81 GLY A N 1
ATOM 568 C CA . GLY A 1 81 ? 7.649 7.301 -4.786 1.00 94.50 81 GLY A CA 1
ATOM 569 C C . GLY A 1 81 ? 7.145 6.601 -6.053 1.00 94.50 81 GLY A C 1
ATOM 570 O O . GLY A 1 81 ? 7.941 5.923 -6.707 1.00 94.50 81 GLY A O 1
ATOM 571 N N . ARG A 1 82 ? 5.848 6.724 -6.382 1.00 96.81 82 ARG A N 1
ATOM 572 C CA . ARG A 1 82 ? 5.219 6.100 -7.557 1.00 96.81 82 ARG A CA 1
ATOM 573 C C . ARG A 1 82 ? 6.069 6.302 -8.817 1.00 96.81 82 ARG A C 1
ATOM 575 O O . ARG A 1 82 ? 6.471 7.420 -9.127 1.00 96.81 82 ARG A O 1
ATOM 582 N N . ALA A 1 83 ? 6.278 5.220 -9.556 1.00 96.69 83 ALA A N 1
ATOM 583 C CA . ALA A 1 83 ? 7.041 5.188 -10.799 1.00 96.69 83 ALA A CA 1
ATOM 584 C C . ALA A 1 83 ? 6.430 4.161 -11.760 1.00 96.69 83 ALA A C 1
ATOM 586 O O . ALA A 1 83 ? 5.763 3.235 -11.305 1.00 96.69 83 ALA A O 1
ATOM 587 N N . ASP A 1 84 ? 6.683 4.289 -13.064 1.00 95.88 84 ASP A N 1
ATOM 588 C CA . ASP A 1 84 ? 6.186 3.327 -14.065 1.00 95.88 84 ASP A CA 1
ATOM 589 C C . ASP A 1 84 ? 6.797 1.930 -13.888 1.00 95.88 84 ASP A C 1
ATOM 591 O O . ASP A 1 84 ? 6.148 0.934 -14.177 1.00 95.88 84 ASP A O 1
ATOM 595 N N . ALA A 1 85 ? 8.019 1.857 -13.356 1.00 95.56 85 ALA A N 1
ATOM 596 C CA . ALA A 1 85 ? 8.665 0.622 -12.937 1.00 95.56 85 ALA A CA 1
ATOM 597 C C . ALA A 1 85 ? 9.460 0.855 -11.648 1.00 95.56 85 ALA A C 1
ATOM 599 O O . ALA A 1 85 ? 10.001 1.944 -11.420 1.00 95.56 85 ALA A O 1
ATOM 600 N N . GLY A 1 86 ? 9.546 -0.159 -10.792 1.00 95.69 86 GLY A N 1
ATOM 601 C CA . GLY A 1 86 ? 10.253 -0.032 -9.522 1.00 95.69 86 GLY A CA 1
ATOM 602 C C . GLY A 1 86 ? 10.307 -1.321 -8.717 1.00 95.69 86 GLY A C 1
ATOM 603 O O . GLY A 1 86 ? 9.539 -2.249 -8.935 1.00 95.69 86 GLY A O 1
ATOM 604 N N . ARG A 1 87 ? 11.235 -1.379 -7.757 1.00 96.12 87 ARG A N 1
ATOM 605 C CA . ARG A 1 87 ? 11.428 -2.564 -6.901 1.00 96.12 87 ARG A CA 1
ATOM 606 C C . ARG A 1 87 ? 10.325 -2.750 -5.861 1.00 96.12 87 ARG A C 1
ATOM 608 O O . ARG A 1 87 ? 10.317 -3.761 -5.168 1.00 96.12 87 ARG A O 1
ATOM 615 N N . PHE A 1 88 ? 9.431 -1.776 -5.709 1.00 97.75 88 PHE A N 1
ATOM 616 C CA . PHE A 1 88 ? 8.331 -1.838 -4.760 1.00 97.75 88 PHE A CA 1
ATOM 617 C C . PHE A 1 88 ? 7.004 -1.861 -5.502 1.00 97.75 88 PHE A C 1
ATOM 619 O O . PHE A 1 88 ? 6.761 -1.011 -6.353 1.00 97.75 88 PHE A O 1
ATOM 626 N N . VAL A 1 89 ? 6.115 -2.768 -5.115 1.00 97.62 89 VAL A N 1
ATOM 627 C CA . VAL A 1 89 ? 4.693 -2.699 -5.454 1.00 97.62 89 VAL A CA 1
ATOM 628 C C . VAL A 1 89 ? 3.940 -2.224 -4.220 1.00 97.62 89 VAL A C 1
ATOM 630 O O . VAL A 1 89 ? 3.972 -2.860 -3.165 1.00 97.62 89 VAL A O 1
ATOM 633 N N . ILE A 1 90 ? 3.276 -1.081 -4.341 1.00 98.25 90 ILE A N 1
ATOM 634 C CA . ILE A 1 90 ? 2.438 -0.495 -3.302 1.00 98.25 90 ILE A CA 1
ATOM 635 C C . ILE A 1 90 ? 1.010 -0.984 -3.510 1.00 98.25 90 ILE A C 1
ATOM 637 O O . ILE A 1 90 ? 0.363 -0.630 -4.494 1.00 98.25 90 ILE A O 1
ATOM 641 N N . VAL A 1 91 ? 0.511 -1.771 -2.561 1.00 98.25 91 VAL A N 1
ATOM 642 C CA . VAL A 1 91 ? -0.878 -2.238 -2.510 1.00 98.25 91 VAL A CA 1
ATOM 643 C C . VAL A 1 91 ? -1.638 -1.348 -1.533 1.00 98.25 91 VAL A C 1
ATOM 645 O O . VAL A 1 91 ? -1.412 -1.427 -0.324 1.00 98.25 91 VAL A O 1
ATOM 648 N N . THR A 1 92 ? -2.518 -0.482 -2.032 1.00 98.06 92 THR A N 1
ATOM 649 C CA . THR A 1 92 ? -3.330 0.407 -1.190 1.00 98.06 92 THR A CA 1
ATOM 650 C C . THR A 1 92 ? -4.574 -0.309 -0.696 1.00 98.06 92 THR A C 1
ATOM 652 O O . THR A 1 92 ? -5.208 -1.078 -1.419 1.00 98.06 92 THR A O 1
ATOM 655 N N . LEU A 1 93 ? -4.926 -0.051 0.559 1.00 98.19 93 LEU A N 1
ATOM 656 C CA . LEU A 1 93 ? -6.013 -0.702 1.274 1.00 98.19 93 LEU A CA 1
ATOM 657 C C . LEU A 1 93 ? -7.040 0.333 1.717 1.00 98.19 93 LEU A C 1
ATOM 659 O O . LEU A 1 93 ? -6.693 1.465 2.058 1.00 98.19 93 LEU A O 1
ATOM 663 N N . SER A 1 94 ? -8.306 -0.072 1.761 1.00 97.69 94 SER A N 1
ATOM 664 C CA . SER A 1 94 ? -9.37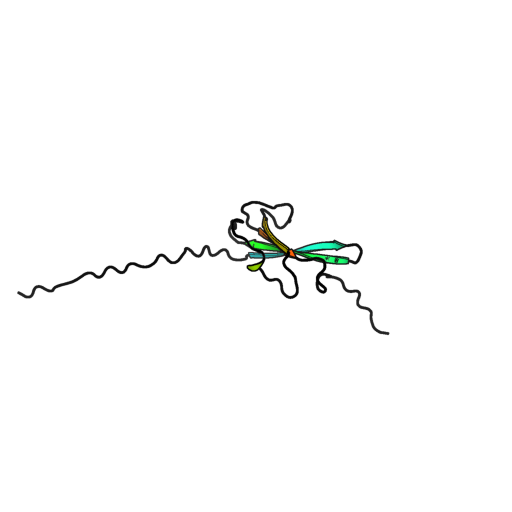2 0.787 2.260 1.00 97.69 94 SER A CA 1
ATOM 665 C C . SER A 1 94 ? -9.147 1.124 3.743 1.00 97.69 94 SER A C 1
ATOM 667 O O . SER A 1 94 ? -9.036 0.215 4.582 1.00 97.69 94 SER A O 1
ATOM 669 N N . PRO A 1 95 ? -9.111 2.417 4.112 1.00 95.69 95 PRO A N 1
ATOM 670 C CA . PRO A 1 95 ? -9.086 2.810 5.512 1.00 95.69 95 PRO A CA 1
ATOM 671 C C . PRO A 1 95 ? -10.424 2.526 6.210 1.00 95.69 95 PRO A C 1
ATOM 673 O O . PRO A 1 95 ? -10.444 2.512 7.437 1.00 95.69 95 PRO A O 1
ATOM 676 N N . ASP A 1 96 ? -11.513 2.295 5.472 1.00 95.06 96 ASP A N 1
ATOM 677 C CA . ASP A 1 96 ? -12.879 2.177 6.011 1.00 95.06 96 ASP A CA 1
ATOM 678 C C . ASP A 1 96 ? -13.289 0.738 6.344 1.00 95.06 96 ASP A C 1
ATOM 680 O O . ASP A 1 96 ? -14.332 0.492 6.949 1.00 95.06 96 ASP A O 1
ATOM 684 N N . ASP A 1 97 ? -12.458 -0.233 5.978 1.00 95.19 97 ASP A N 1
ATOM 685 C CA . ASP A 1 97 ? -12.654 -1.622 6.371 1.00 95.19 97 ASP A CA 1
ATOM 686 C C . ASP A 1 97 ? -12.687 -1.769 7.902 1.00 95.19 97 ASP A C 1
ATOM 688 O O . ASP A 1 97 ? -11.813 -1.266 8.610 1.00 95.19 97 ASP A O 1
ATOM 692 N N . ALA A 1 98 ? -13.596 -2.599 8.419 1.00 92.06 98 ALA A N 1
ATOM 693 C CA . ALA A 1 98 ? -13.728 -2.842 9.861 1.00 92.06 98 ALA A CA 1
ATOM 694 C C . ALA A 1 98 ? -12.425 -3.315 10.543 1.00 92.06 98 ALA A C 1
ATOM 696 O O . ALA A 1 98 ? -12.219 -3.074 11.730 1.00 92.06 98 ALA A O 1
ATOM 697 N N . LYS A 1 99 ? -11.531 -3.979 9.797 1.00 90.38 99 LYS A N 1
ATOM 698 C CA . LYS A 1 99 ? -10.224 -4.458 10.280 1.00 90.38 99 LYS A CA 1
ATOM 699 C C . LYS A 1 99 ? -9.064 -3.478 10.015 1.00 90.38 99 LYS A C 1
ATOM 701 O O . LYS A 1 99 ? -7.915 -3.905 10.004 1.00 90.38 99 LYS A O 1
ATOM 706 N N . ALA A 1 100 ? -9.337 -2.199 9.729 1.00 93.50 100 ALA A N 1
ATOM 707 C CA . ALA A 1 100 ? -8.297 -1.232 9.350 1.00 93.50 100 ALA A CA 1
ATOM 708 C C . ALA A 1 100 ? -7.490 -0.713 10.536 1.00 93.50 100 ALA A C 1
ATOM 710 O O . ALA A 1 100 ? -6.300 -0.433 10.386 1.00 93.50 100 ALA A O 1
ATOM 711 N N . GLY A 1 101 ? -8.132 -0.577 11.696 1.00 91.56 101 GLY A N 1
ATOM 712 C CA . GLY A 1 101 ? -7.506 -0.067 12.910 1.00 91.56 101 GLY A CA 1
ATOM 713 C C . GLY A 1 101 ? -6.450 -1.020 13.469 1.00 91.56 101 GLY A C 1
ATOM 714 O O . GLY A 1 101 ? -6.686 -2.220 13.587 1.00 91.56 101 GLY A O 1
ATOM 715 N N . LEU A 1 102 ? -5.297 -0.469 13.850 1.00 87.00 102 LEU A N 1
ATOM 716 C CA . LEU A 1 102 ? -4.186 -1.212 14.462 1.00 87.00 102 LEU A CA 1
ATOM 717 C C . LEU A 1 102 ? -4.181 -1.138 15.991 1.00 87.00 102 LEU A C 1
ATOM 719 O O . LEU A 1 102 ? -3.581 -1.979 16.655 1.00 87.00 102 LEU A O 1
ATOM 723 N N . ALA A 1 103 ? -4.856 -0.138 16.554 1.00 72.50 103 ALA A N 1
ATOM 724 C CA . ALA A 1 103 ? -4.974 0.054 17.988 1.00 72.50 103 ALA A CA 1
ATOM 725 C C . ALA A 1 103 ? -6.452 0.083 18.383 1.00 72.50 103 ALA A C 1
ATOM 727 O O . ALA A 1 103 ? -7.119 1.109 18.295 1.00 72.50 103 ALA A O 1
ATOM 728 N N . THR A 1 104 ? -6.967 -1.049 18.854 1.00 58.06 104 THR A N 1
ATOM 729 C CA . THR A 1 104 ? -8.219 -1.085 19.613 1.00 58.06 104 THR A CA 1
ATOM 730 C C . THR A 1 104 ? -7.899 -0.904 21.089 1.00 58.06 104 THR A C 1
ATOM 732 O O . THR A 1 104 ? -7.138 -1.687 21.660 1.00 58.06 104 THR A O 1
ATOM 735 N N . LYS A 1 105 ? -8.488 0.111 21.731 1.00 57.69 105 LYS A N 1
ATOM 736 C CA . LYS A 1 105 ? -8.433 0.252 23.191 1.00 57.69 105 LYS A CA 1
ATOM 737 C C . LYS A 1 105 ? -8.990 -1.028 23.821 1.00 57.69 105 LYS A C 1
ATOM 739 O O . LYS A 1 105 ? -10.171 -1.326 23.652 1.00 57.69 105 LYS A O 1
ATOM 744 N N . ILE A 1 106 ? -8.163 -1.774 24.554 1.00 65.88 106 ILE A N 1
ATOM 745 C CA . ILE A 1 106 ? -8.643 -2.902 25.358 1.00 65.88 106 ILE A CA 1
ATOM 746 C C . ILE A 1 106 ? -9.442 -2.296 26.510 1.00 65.88 106 ILE A C 1
ATOM 748 O O . ILE A 1 106 ? -8.875 -1.743 27.452 1.00 65.88 106 ILE A O 1
ATOM 752 N N . VAL A 1 107 ? -10.769 -2.343 26.423 1.00 61.56 107 VAL A N 1
ATOM 753 C CA . VAL A 1 107 ? -11.618 -2.035 27.573 1.00 61.56 107 VAL A CA 1
ATOM 754 C C . VAL A 1 107 ? -11.580 -3.275 28.456 1.00 61.56 107 VAL A C 1
ATOM 756 O O . VAL A 1 107 ? -12.267 -4.257 28.180 1.00 61.56 107 VAL A O 1
ATOM 759 N N . ALA A 1 108 ? -10.712 -3.274 29.469 1.00 55.88 108 ALA A N 1
ATOM 760 C CA . ALA A 1 108 ? -10.761 -4.292 30.509 1.00 55.88 108 ALA A CA 1
ATOM 761 C C . ALA A 1 108 ? -12.176 -4.270 31.108 1.00 55.88 108 ALA A C 1
ATOM 763 O O . ALA A 1 108 ? -12.618 -3.235 31.609 1.00 55.88 108 ALA A O 1
ATOM 764 N N . ARG A 1 109 ? -12.917 -5.376 30.977 1.00 55.25 109 ARG A N 1
ATOM 765 C CA . ARG A 1 109 ? -14.187 -5.538 31.690 1.00 55.25 109 ARG A CA 1
ATOM 766 C C . ARG A 1 109 ? -13.856 -5.620 33.181 1.00 55.25 109 ARG A C 1
ATOM 768 O O . ARG A 1 109 ? -13.076 -6.486 33.568 1.00 55.25 109 ARG A O 1
ATOM 775 N N . SER A 1 110 ? -14.393 -4.676 33.950 1.00 59.44 110 SER A N 1
ATOM 776 C CA . SER A 1 110 ? -14.423 -4.674 35.417 1.00 59.44 110 SER A CA 1
ATOM 777 C C . SER A 1 110 ? -15.288 -5.803 35.953 1.00 59.44 110 SER A C 1
ATOM 779 O O . SER A 1 110 ? -16.369 -6.000 35.347 1.00 59.44 110 SER A O 1
#

Sequence (110 aa):
MAAGAGALVSVDVPAFAQEDTEHVKRATAITQVFGDGARLTAVAVEYDAAVDGTGLSPDTFRVEGRTVTGVFTSASADPAGRADAGRFVIVTLSPDDAKAGLATKIVARS